Protein AF-A0A524NAQ3-F1 (afdb_monomer)

Foldseek 3Di:
DDPVVVVVVVVVVVVVVCVVVCVVVVVLVVQLVVLVVQLVVLVVQLVVLVVVLVPDDDPVVNVVSVVVNVVSVVSNVVSVVSNVVSVVVVVVVVVVVVVVVVVVVVVVVVVVVVVVVD

Mean predicted aligned error: 13.93 Å

Radius of gyration: 26.69 Å; Cα contacts (8 Å, |Δi|>4): 45; chains: 1; bounding box: 74×28×74 Å

Nearest PDB structures (foldseek):
  3q84-assembly2_G  TM=8.336E-01  e=2.302E+00  Homo sapiens
  4ilo-assembly1_A  TM=6.462E-01  e=2.798E+00  Chlamydia trachomatis L2/434/Bu
  6ixg-assembly1_A  TM=6.812E-01  e=5.365E+00  Homo sapiens
  3na7-assembly1_A  TM=7.444E-01  e=9.030E+00  Helicobacter pylori NCTC 11638

Structure (mmCIF, N/CA/C/O backbone):
data_AF-A0A524NAQ3-F1
#
_entry.id   AF-A0A524NAQ3-F1
#
loop_
_atom_site.group_PDB
_atom_site.id
_atom_site.type_symbol
_atom_site.label_atom_id
_atom_site.label_alt_id
_atom_site.label_comp_id
_atom_site.label_asym_id
_atom_site.label_entity_id
_atom_site.label_seq_id
_atom_site.pdbx_PDB_ins_code
_atom_site.Cartn_x
_atom_site.Cartn_y
_atom_site.Cartn_z
_atom_site.occupancy
_atom_site.B_iso_or_equiv
_atom_site.auth_seq_id
_atom_site.auth_comp_id
_atom_site.auth_asym_id
_atom_site.auth_atom_id
_atom_site.pdbx_PDB_mode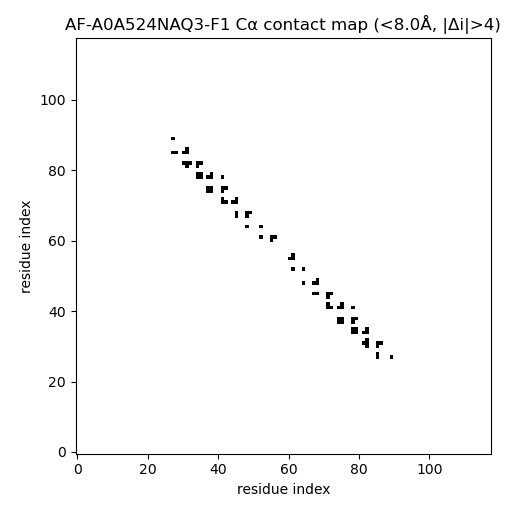l_num
ATOM 1 N N . MET A 1 1 ? -44.362 13.976 18.231 1.00 50.72 1 MET A N 1
ATOM 2 C CA . MET A 1 1 ? -42.949 14.142 17.829 1.00 50.72 1 MET A CA 1
ATOM 3 C C . MET A 1 1 ? -42.574 12.909 17.035 1.00 50.72 1 MET A C 1
ATOM 5 O O . MET A 1 1 ? -42.466 11.839 17.611 1.00 50.72 1 MET A O 1
ATOM 9 N N . THR A 1 2 ? -42.598 13.046 15.716 1.00 48.38 2 THR A N 1
ATOM 10 C CA . THR A 1 2 ? -42.702 11.968 14.724 1.00 48.38 2 THR A CA 1
ATOM 11 C C . THR A 1 2 ? -41.349 11.312 14.423 1.00 48.38 2 THR A C 1
ATOM 13 O O . THR A 1 2 ? -40.309 11.966 14.498 1.00 48.38 2 THR A O 1
ATOM 16 N N . ASP A 1 3 ? -41.381 10.021 14.076 1.00 59.25 3 ASP A N 1
ATOM 17 C CA . ASP A 1 3 ? -40.247 9.160 13.679 1.00 59.25 3 ASP A CA 1
ATOM 18 C C . ASP A 1 3 ? -39.279 9.789 12.659 1.00 59.25 3 ASP A C 1
ATOM 20 O O . ASP A 1 3 ? -38.081 9.508 12.669 1.00 59.25 3 ASP A O 1
ATOM 24 N N . GLU A 1 4 ? -39.786 10.703 11.832 1.00 58.97 4 GLU A N 1
ATOM 25 C CA . GLU A 1 4 ? -39.050 11.465 10.817 1.00 58.97 4 GLU A CA 1
ATOM 26 C C . GLU A 1 4 ? -37.834 12.212 11.399 1.00 58.97 4 GLU A C 1
ATOM 28 O O . GLU A 1 4 ? -36.762 12.229 10.801 1.00 58.97 4 GLU A O 1
ATOM 33 N N . ASN A 1 5 ? -37.941 12.711 12.636 1.00 62.94 5 ASN A N 1
ATOM 34 C CA . ASN A 1 5 ? -36.845 13.412 13.314 1.00 62.94 5 ASN A CA 1
ATOM 35 C C . ASN A 1 5 ? -35.740 12.465 13.810 1.00 62.94 5 ASN A C 1
ATOM 37 O O . ASN A 1 5 ? -34.572 12.840 13.869 1.00 62.94 5 ASN A O 1
ATOM 41 N N . ARG A 1 6 ? -36.089 11.225 14.177 1.00 69.94 6 ARG A N 1
ATOM 42 C CA . ARG A 1 6 ? -35.115 10.257 14.704 1.00 69.94 6 ARG A CA 1
ATOM 43 C C . ARG A 1 6 ? -34.250 9.695 13.591 1.00 69.94 6 ARG A C 1
ATOM 45 O O . ARG A 1 6 ? -33.054 9.539 13.803 1.00 69.94 6 ARG A O 1
ATOM 52 N N . GLY A 1 7 ? -34.838 9.423 12.425 1.00 76.12 7 GLY A N 1
ATOM 53 C CA . GLY A 1 7 ? -34.112 8.946 11.248 1.00 76.12 7 GLY A CA 1
ATOM 54 C C . GLY A 1 7 ? -33.068 9.951 10.759 1.00 76.12 7 GLY A C 1
ATOM 55 O O . GLY A 1 7 ? -31.916 9.578 10.537 1.00 76.12 7 GLY A O 1
ATOM 56 N N . ASP A 1 8 ? -33.429 11.231 10.675 1.00 78.56 8 ASP A N 1
ATOM 57 C CA . ASP A 1 8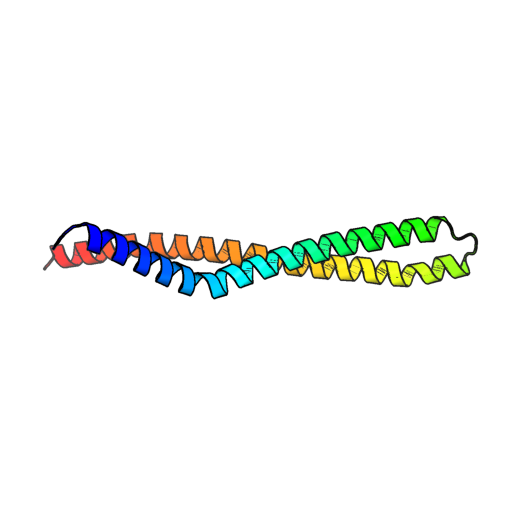 ? -32.499 12.285 10.256 1.00 78.56 8 ASP A CA 1
ATOM 58 C C . ASP A 1 8 ? -31.410 12.567 11.291 1.00 78.56 8 ASP A C 1
ATOM 60 O O . ASP A 1 8 ? -30.246 12.771 10.932 1.00 78.56 8 ASP A O 1
ATOM 64 N N . GLN A 1 9 ? -31.744 12.489 12.579 1.00 75.38 9 GLN A N 1
ATOM 65 C CA . GLN A 1 9 ? -30.766 12.605 13.656 1.00 75.38 9 GLN A CA 1
ATOM 66 C C . GLN A 1 9 ? -29.797 11.412 13.651 1.00 75.38 9 GLN A C 1
ATOM 68 O O . GLN A 1 9 ? -28.588 11.607 13.738 1.00 75.38 9 GLN A O 1
ATOM 73 N N . PHE A 1 10 ? -30.287 10.196 13.383 1.00 74.25 10 PHE A N 1
ATOM 74 C CA . PHE A 1 10 ? -29.444 9.009 13.213 1.00 74.25 10 PHE A CA 1
ATOM 75 C C . PHE A 1 10 ? -28.529 9.105 11.987 1.00 74.25 10 PHE A C 1
ATOM 77 O O . PHE A 1 10 ? -27.358 8.739 12.056 1.00 74.25 10 PHE A O 1
ATOM 84 N N . ARG A 1 11 ? -29.029 9.610 10.852 1.00 78.25 11 ARG A N 1
ATOM 85 C CA . ARG A 1 11 ? -28.210 9.818 9.644 1.00 78.25 11 ARG A CA 1
ATOM 86 C C . ARG A 1 11 ? -27.151 10.893 9.869 1.00 78.25 11 ARG A C 1
ATOM 88 O O . ARG A 1 11 ? -26.033 10.738 9.385 1.00 78.25 11 ARG A O 1
ATOM 95 N N . THR A 1 12 ? -27.482 11.935 10.626 1.00 81.81 12 THR A N 1
ATOM 96 C CA . THR A 1 12 ? -26.549 12.998 11.017 1.00 81.81 12 THR A CA 1
ATOM 97 C C . THR A 1 12 ? -25.473 12.473 11.964 1.00 81.81 12 THR A C 1
ATOM 99 O O . THR A 1 12 ? -24.294 12.737 11.740 1.00 81.81 12 THR A O 1
ATOM 102 N N . ASP A 1 13 ? -25.842 11.659 12.954 1.00 75.25 13 ASP A N 1
ATOM 103 C CA . ASP A 1 13 ? -24.897 11.050 13.893 1.00 75.25 13 ASP A CA 1
ATOM 104 C C . ASP A 1 13 ? -23.991 10.025 13.208 1.00 75.25 13 ASP A C 1
ATOM 106 O O . ASP A 1 13 ? -22.777 10.028 13.429 1.00 75.25 13 ASP A O 1
ATOM 110 N N . ILE A 1 14 ? -24.539 9.200 12.308 1.00 74.88 14 ILE A N 1
ATOM 111 C CA . ILE A 1 14 ? -23.743 8.289 11.479 1.00 74.88 14 ILE A CA 1
ATOM 112 C C . ILE A 1 14 ? -22.796 9.086 10.587 1.00 74.88 14 ILE A C 1
ATOM 114 O O . ILE A 1 14 ? -21.613 8.757 10.541 1.00 74.88 14 ILE A O 1
ATOM 118 N N . ALA A 1 15 ? -23.259 10.151 9.927 1.00 74.25 15 ALA A N 1
ATOM 119 C CA . ALA A 1 15 ? -22.400 11.007 9.114 1.00 74.25 15 ALA A CA 1
ATOM 120 C C . ALA A 1 15 ? -21.297 11.666 9.959 1.00 74.25 15 ALA A C 1
ATOM 122 O O . ALA A 1 15 ? -20.137 11.662 9.551 1.00 74.25 15 ALA A O 1
ATOM 123 N N . ALA A 1 16 ? -21.609 12.150 11.163 1.00 72.62 16 ALA A N 1
ATOM 124 C CA . ALA A 1 16 ? -20.640 12.740 12.083 1.00 72.62 16 ALA A CA 1
ATOM 125 C C . ALA A 1 16 ? -19.588 11.717 12.556 1.00 72.62 16 ALA A C 1
ATOM 127 O O . ALA A 1 16 ? -18.390 12.017 12.565 1.00 72.62 16 ALA A O 1
ATOM 128 N N . LEU A 1 17 ? -20.003 10.486 12.879 1.00 66.25 17 LEU A N 1
ATOM 129 C CA . LEU A 1 17 ? -19.120 9.363 13.227 1.00 66.25 17 LEU A CA 1
ATOM 130 C C . LEU A 1 17 ? -18.251 8.912 12.043 1.00 66.25 17 LEU A C 1
ATOM 132 O O . LEU A 1 17 ? -17.051 8.650 12.211 1.00 66.25 17 LEU A O 1
ATOM 136 N N . GLN A 1 18 ? -18.824 8.861 10.838 1.00 57.38 18 GLN A N 1
ATOM 137 C CA . GLN A 1 18 ? -18.103 8.528 9.612 1.00 57.38 18 GLN A CA 1
ATOM 138 C C . GLN A 1 18 ? -17.058 9.598 9.285 1.00 57.38 18 GLN A C 1
ATOM 140 O O . GLN A 1 18 ? -15.918 9.254 8.978 1.00 57.38 18 GLN A O 1
ATOM 145 N N . VAL A 1 19 ? -17.404 10.882 9.417 1.00 54.44 19 VAL A N 1
ATOM 146 C CA . VAL A 1 19 ? -16.494 12.016 9.196 1.00 54.44 19 VAL A CA 1
ATOM 147 C C . VAL A 1 19 ? -15.329 11.969 10.186 1.00 54.44 19 VAL A C 1
ATOM 149 O O . VAL A 1 19 ? -14.175 12.043 9.755 1.00 54.44 19 VAL A O 1
ATOM 152 N N . LYS A 1 20 ? -15.593 11.722 11.478 1.00 55.88 20 LYS A N 1
ATOM 153 C CA . LYS A 1 20 ? -14.551 11.610 12.518 1.00 55.88 20 LYS A CA 1
ATOM 154 C C . LYS A 1 20 ? -13.601 10.426 12.301 1.00 55.88 20 LYS A C 1
ATOM 156 O O . LYS A 1 20 ? -12.412 10.523 12.596 1.00 55.88 20 LYS A O 1
ATOM 161 N N . THR A 1 21 ? -14.104 9.321 11.754 1.00 54.34 21 THR A N 1
ATOM 162 C CA . THR A 1 21 ? -13.308 8.114 11.462 1.00 54.34 21 THR A CA 1
ATOM 163 C C . THR A 1 21 ? -12.567 8.218 10.123 1.00 54.34 21 THR A C 1
ATOM 165 O O . THR A 1 21 ? -11.480 7.648 9.961 1.00 54.34 21 THR A O 1
ATOM 168 N N . SER A 1 22 ? -13.120 8.975 9.168 1.00 51.75 22 SER A N 1
ATOM 169 C CA . SER A 1 22 ? -12.613 9.059 7.797 1.00 51.75 22 SER A CA 1
ATOM 170 C C . SER A 1 22 ? -11.206 9.641 7.714 1.00 51.75 22 SER A C 1
ATOM 172 O O . SER A 1 22 ? -10.412 9.132 6.934 1.00 51.75 22 SER A O 1
ATOM 174 N N . GLY A 1 23 ? -10.837 10.622 8.546 1.00 53.19 23 GLY A N 1
ATOM 175 C CA . GLY A 1 23 ? -9.544 11.307 8.419 1.00 53.19 23 GLY A CA 1
ATOM 176 C C . GLY A 1 23 ? -8.335 10.369 8.542 1.00 53.19 23 GLY A C 1
ATOM 177 O O . GLY A 1 23 ? -7.429 10.395 7.711 1.00 53.19 23 GLY A O 1
ATOM 178 N N . LYS A 1 24 ? -8.346 9.469 9.535 1.00 55.06 24 LYS A N 1
ATOM 179 C CA . LYS A 1 24 ? -7.237 8.527 9.786 1.00 55.06 24 LYS A CA 1
ATOM 180 C C . LYS A 1 24 ? -7.329 7.261 8.926 1.00 55.06 24 LYS A C 1
ATOM 182 O O . LYS A 1 24 ? -6.319 6.797 8.410 1.00 55.06 24 LYS A O 1
ATOM 187 N N . ALA A 1 25 ? -8.538 6.730 8.722 1.00 55.88 25 ALA A N 1
ATOM 188 C CA . ALA A 1 25 ? -8.754 5.549 7.879 1.00 55.88 25 ALA A CA 1
ATOM 189 C C . ALA A 1 25 ? -8.546 5.837 6.376 1.00 55.88 25 ALA A C 1
ATOM 191 O O . ALA A 1 25 ? -8.110 4.960 5.627 1.00 55.88 25 ALA A O 1
ATOM 192 N N . SER A 1 26 ? -8.832 7.065 5.930 1.00 58.53 26 SER A N 1
ATOM 193 C CA . SER A 1 26 ? -8.572 7.527 4.561 1.00 58.53 26 SER A CA 1
ATOM 194 C C . SER A 1 26 ? -7.078 7.728 4.320 1.00 58.53 26 SER A C 1
ATOM 196 O O . SER A 1 26 ? -6.570 7.275 3.301 1.00 58.53 26 SER A O 1
ATOM 198 N N . SER A 1 27 ? -6.347 8.298 5.287 1.00 61.66 27 SER A N 1
ATOM 199 C CA . SER A 1 27 ? -4.885 8.443 5.208 1.00 61.66 27 SER A CA 1
ATOM 200 C C . SER A 1 27 ? -4.161 7.091 5.104 1.00 61.66 27 SER A C 1
ATOM 202 O O . SER A 1 27 ? -3.254 6.947 4.287 1.00 61.66 27 SER A O 1
ATOM 204 N N . GLU A 1 28 ? -4.605 6.067 5.843 1.00 64.12 28 GLU A N 1
ATOM 205 C CA . GLU A 1 28 ? -4.070 4.699 5.723 1.00 64.12 28 GLU A CA 1
ATOM 206 C C . GLU A 1 28 ? -4.350 4.076 4.342 1.00 64.12 28 GLU A C 1
ATOM 208 O O . GLU A 1 28 ? -3.473 3.438 3.756 1.00 64.12 28 GLU A O 1
ATOM 213 N N . ARG A 1 29 ? -5.556 4.278 3.785 1.00 66.62 29 ARG A N 1
ATOM 214 C CA . ARG A 1 29 ? -5.890 3.846 2.414 1.00 66.62 29 ARG A CA 1
ATOM 215 C C . ARG A 1 29 ? -5.062 4.586 1.366 1.00 66.62 29 ARG A C 1
ATOM 217 O O . ARG A 1 29 ? -4.544 3.943 0.458 1.00 66.62 29 ARG A O 1
ATOM 224 N N . ALA A 1 30 ? -4.929 5.902 1.502 1.00 66.25 30 ALA A N 1
ATOM 225 C CA . ALA A 1 30 ? -4.138 6.737 0.608 1.00 66.25 30 ALA A CA 1
ATOM 226 C C . ALA A 1 30 ? -2.665 6.311 0.623 1.00 66.25 30 ALA A C 1
ATOM 228 O O . ALA A 1 30 ? -2.082 6.127 -0.439 1.00 66.25 30 ALA A O 1
ATOM 229 N N . GLY A 1 31 ? -2.094 6.043 1.803 1.00 68.50 31 GLY A N 1
ATOM 230 C CA . GLY A 1 31 ? -0.733 5.521 1.938 1.00 68.50 31 GLY A CA 1
ATOM 231 C C . GLY A 1 31 ? -0.532 4.178 1.228 1.00 68.50 31 GLY A C 1
ATOM 232 O O . GLY A 1 31 ? 0.440 4.005 0.494 1.00 68.50 31 GLY A O 1
ATOM 233 N N . GLY A 1 32 ? -1.489 3.253 1.365 1.00 71.81 32 GLY A N 1
ATOM 234 C CA . GLY A 1 32 ? -1.459 1.976 0.648 1.00 71.81 32 GLY A CA 1
ATOM 235 C C . GLY A 1 32 ? -1.512 2.131 -0.877 1.00 71.81 32 GLY A C 1
ATOM 236 O O . GLY A 1 32 ? -0.740 1.481 -1.579 1.00 71.81 32 GLY A O 1
ATOM 237 N N . ILE A 1 33 ? -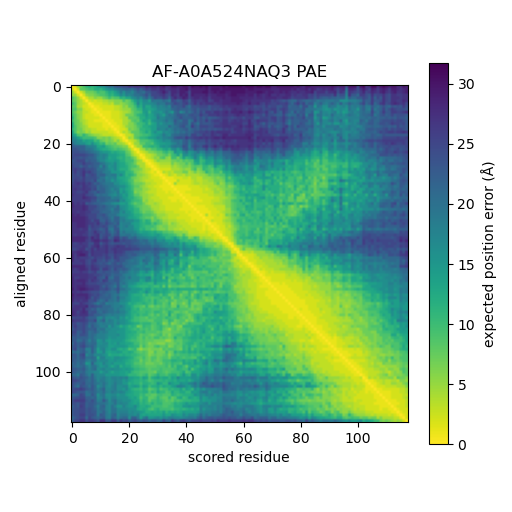2.378 3.014 -1.389 1.00 72.56 33 ILE A N 1
ATOM 238 C CA . ILE A 1 33 ? -2.495 3.303 -2.830 1.00 72.56 33 ILE A CA 1
ATOM 239 C C . ILE A 1 33 ? -1.203 3.930 -3.357 1.00 72.56 33 ILE A C 1
ATOM 241 O O . ILE A 1 33 ? -0.691 3.481 -4.377 1.00 72.56 33 ILE A O 1
ATOM 245 N N . ILE A 1 34 ? -0.642 4.909 -2.641 1.00 72.06 34 ILE A N 1
ATOM 246 C CA . ILE A 1 34 ? 0.638 5.535 -2.999 1.00 72.06 34 ILE A CA 1
ATOM 247 C C . ILE A 1 34 ? 1.747 4.477 -3.061 1.00 72.06 34 ILE A C 1
ATOM 249 O O . ILE A 1 34 ? 2.529 4.482 -4.006 1.00 72.06 34 ILE A O 1
ATOM 253 N N . GLY A 1 35 ? 1.782 3.529 -2.116 1.00 70.88 35 GLY A N 1
ATOM 254 C CA . GLY A 1 35 ? 2.725 2.407 -2.138 1.00 70.88 35 GLY A CA 1
ATOM 255 C C . GLY A 1 35 ? 2.606 1.540 -3.396 1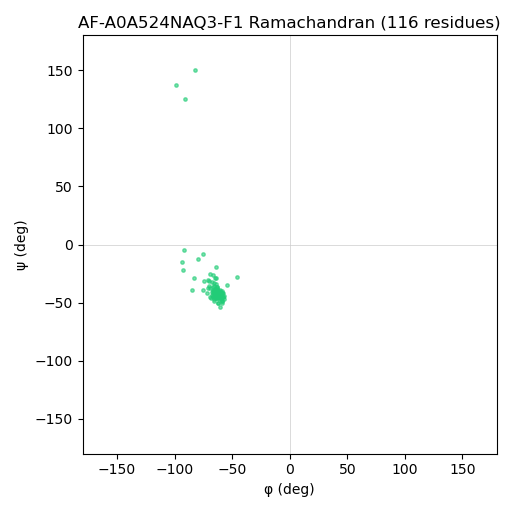.00 70.88 35 GLY A C 1
ATOM 256 O O . GLY A 1 35 ? 3.613 1.297 -4.057 1.00 70.88 35 GLY A O 1
ATOM 257 N N . VAL A 1 36 ? 1.387 1.130 -3.777 1.00 74.94 36 VAL A N 1
ATOM 258 C CA . VAL A 1 36 ? 1.157 0.361 -5.020 1.00 74.94 36 VAL A CA 1
ATOM 259 C C . VAL A 1 36 ? 1.574 1.164 -6.249 1.00 74.94 36 VAL A C 1
ATOM 261 O O . VAL A 1 36 ? 2.276 0.643 -7.111 1.00 74.94 36 VAL A O 1
ATOM 264 N N . VAL A 1 37 ? 1.164 2.433 -6.325 1.00 75.00 37 VAL A N 1
ATOM 265 C CA . VAL A 1 37 ? 1.479 3.318 -7.454 1.00 75.00 37 VAL A CA 1
ATOM 266 C C . VAL A 1 37 ? 2.990 3.469 -7.612 1.00 75.00 37 VAL A C 1
ATOM 268 O O . VAL A 1 37 ? 3.494 3.345 -8.723 1.00 75.00 37 VAL A O 1
ATOM 271 N N . LEU A 1 38 ? 3.724 3.657 -6.514 1.00 73.06 38 LEU A N 1
ATOM 272 C CA . LEU A 1 38 ? 5.182 3.777 -6.532 1.00 73.06 38 LEU A CA 1
ATOM 273 C C . LEU A 1 38 ? 5.862 2.467 -6.963 1.00 73.06 38 LEU A C 1
ATOM 275 O O . LEU A 1 38 ? 6.851 2.495 -7.696 1.00 73.06 38 LEU A O 1
ATOM 279 N N . MET A 1 39 ? 5.298 1.317 -6.583 1.00 70.81 39 MET A N 1
ATOM 280 C CA . MET A 1 39 ? 5.780 -0.002 -6.999 1.00 70.81 39 MET A CA 1
ATOM 281 C C . MET A 1 39 ? 5.600 -0.223 -8.509 1.00 70.8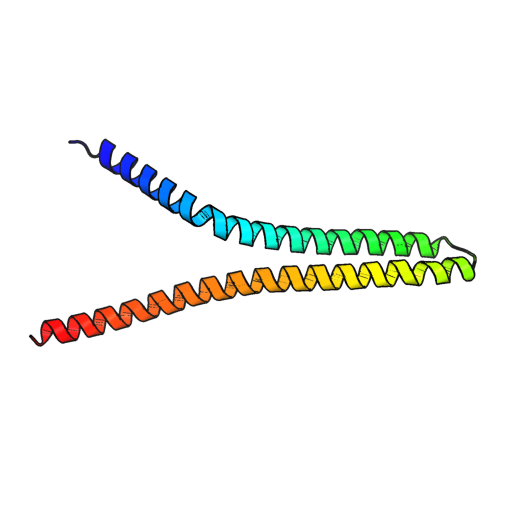1 39 MET A C 1
ATOM 283 O O . MET A 1 39 ? 6.552 -0.581 -9.202 1.00 70.81 39 MET A O 1
ATOM 287 N N . VAL A 1 40 ? 4.405 0.063 -9.036 1.00 76.44 40 VAL A N 1
ATOM 288 C CA . VAL A 1 40 ? 4.100 -0.050 -10.473 1.00 76.44 40 VAL A CA 1
ATOM 289 C C . VAL A 1 40 ? 4.934 0.940 -11.285 1.00 76.44 40 VAL A C 1
ATOM 291 O O . VAL A 1 40 ? 5.524 0.554 -12.292 1.00 76.44 40 VAL A O 1
ATOM 294 N N . ALA A 1 41 ? 5.045 2.190 -10.829 1.00 73.00 41 ALA A N 1
ATOM 295 C CA . ALA A 1 41 ? 5.856 3.209 -11.489 1.00 73.00 41 ALA A CA 1
ATOM 296 C C . ALA A 1 41 ? 7.329 2.785 -11.590 1.00 73.00 41 ALA A C 1
ATOM 298 O O . ALA A 1 41 ? 7.933 2.924 -12.651 1.00 73.00 41 ALA A O 1
ATOM 299 N N . SER A 1 42 ? 7.885 2.194 -10.527 1.00 69.62 42 SER A N 1
ATOM 300 C CA . SER A 1 42 ? 9.272 1.709 -10.525 1.00 69.62 42 SER A CA 1
ATOM 301 C C . SER A 1 42 ? 9.497 0.586 -11.544 1.00 69.62 42 SER A C 1
ATOM 303 O O . SER A 1 42 ? 10.504 0.589 -12.249 1.00 69.62 42 SER A O 1
ATOM 305 N N . ILE A 1 43 ? 8.548 -0.349 -11.673 1.00 75.38 43 ILE A N 1
ATOM 306 C CA . ILE A 1 43 ? 8.624 -1.435 -12.664 1.00 75.38 43 ILE A CA 1
ATOM 307 C C . ILE A 1 43 ? 8.594 -0.869 -14.090 1.00 75.38 43 ILE A C 1
ATOM 309 O O . ILE A 1 43 ? 9.407 -1.269 -14.920 1.00 75.38 43 ILE A O 1
ATOM 313 N N . VAL A 1 44 ? 7.697 0.081 -14.373 1.00 77.00 44 VAL A N 1
ATOM 314 C CA . VAL A 1 44 ? 7.573 0.702 -15.704 1.00 77.00 44 VAL A CA 1
ATOM 315 C C . VAL A 1 44 ? 8.865 1.415 -16.105 1.00 77.00 44 VAL A C 1
ATOM 317 O O . VAL A 1 44 ? 9.346 1.226 -17.222 1.00 77.00 44 VAL A O 1
ATOM 320 N N . VAL A 1 45 ? 9.459 2.187 -15.189 1.00 75.12 45 VAL A N 1
ATOM 321 C CA . VAL A 1 45 ? 10.739 2.868 -15.437 1.00 75.12 45 VAL A CA 1
ATOM 322 C C . VAL A 1 45 ? 11.865 1.851 -15.652 1.00 75.12 45 VAL A C 1
ATOM 324 O O . VAL A 1 45 ? 12.619 1.983 -16.613 1.00 75.12 45 VAL A O 1
ATOM 3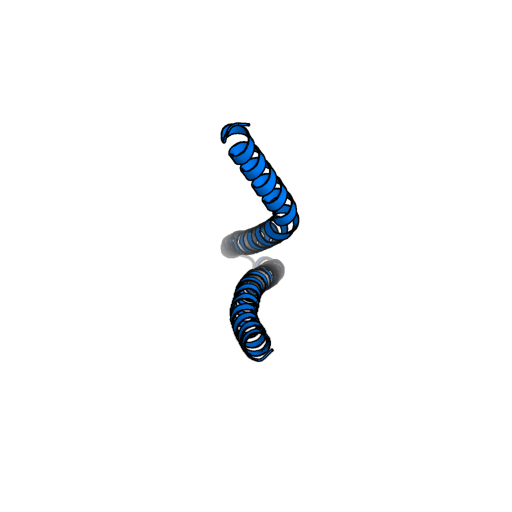27 N N . GLY A 1 46 ? 11.935 0.794 -14.835 1.00 72.19 46 GLY A N 1
ATOM 328 C CA . GLY A 1 46 ? 12.949 -0.255 -14.973 1.00 72.19 46 GLY A CA 1
ATOM 329 C C . GLY A 1 46 ? 12.886 -0.989 -16.317 1.00 72.19 46 GLY A C 1
ATOM 330 O O . GLY A 1 46 ? 13.914 -1.182 -16.967 1.00 72.19 46 GLY A O 1
ATOM 331 N N . VAL A 1 47 ? 11.682 -1.341 -16.780 1.00 73.69 47 VAL A N 1
ATOM 332 C CA . VAL A 1 47 ? 11.482 -1.954 -18.105 1.00 73.69 47 VAL A CA 1
ATOM 333 C C . VAL A 1 47 ? 11.869 -0.981 -19.223 1.00 73.69 47 VAL A C 1
ATOM 335 O O . VAL A 1 47 ? 12.536 -1.383 -20.175 1.00 73.69 47 VAL A O 1
ATOM 338 N N . GLY A 1 48 ? 11.519 0.303 -19.094 1.00 73.44 48 GLY A N 1
ATOM 339 C CA . GLY A 1 48 ? 11.918 1.341 -20.047 1.00 73.44 48 GLY A CA 1
ATOM 340 C C . GLY A 1 48 ? 13.439 1.473 -20.179 1.00 73.44 48 GLY A C 1
ATOM 341 O O . GLY A 1 48 ? 13.962 1.502 -21.294 1.00 73.44 48 GLY A O 1
ATOM 342 N N . SER A 1 49 ? 14.162 1.475 -19.057 1.00 67.50 49 SER A N 1
ATOM 343 C CA . SER A 1 49 ? 15.629 1.495 -19.054 1.00 67.50 49 SER A CA 1
ATOM 344 C C . SER A 1 49 ? 16.243 0.226 -19.653 1.00 67.50 49 SER A C 1
ATOM 346 O O . SER A 1 49 ? 17.221 0.329 -20.389 1.00 67.50 49 SER A O 1
ATOM 348 N N . PHE A 1 50 ? 15.666 -0.956 -19.409 1.00 65.25 50 PHE A N 1
ATOM 349 C CA . PHE A 1 50 ? 16.145 -2.215 -19.997 1.00 65.25 50 PHE A CA 1
ATOM 350 C C . PHE A 1 50 ? 16.032 -2.229 -21.528 1.00 65.25 50 PHE A C 1
ATOM 352 O O . PHE A 1 50 ? 16.976 -2.606 -22.222 1.00 65.25 50 PHE A O 1
ATOM 359 N N . VAL A 1 51 ? 14.903 -1.761 -22.069 1.00 72.38 51 VAL A N 1
ATOM 360 C CA . VAL A 1 51 ? 14.715 -1.628 -23.524 1.00 72.38 51 VAL A CA 1
ATOM 361 C C . VAL A 1 51 ? 15.714 -0.631 -24.118 1.00 72.38 51 VAL A C 1
ATOM 363 O O . VAL A 1 51 ? 16.231 -0.854 -25.210 1.00 72.38 51 VAL A O 1
ATOM 366 N N . ASN A 1 52 ? 16.027 0.446 -23.394 1.00 68.38 52 ASN A N 1
ATOM 367 C CA . ASN A 1 52 ? 17.025 1.422 -23.826 1.00 68.38 52 ASN A CA 1
ATOM 368 C C . ASN A 1 52 ? 18.444 0.818 -23.858 1.00 68.38 52 ASN A C 1
ATOM 370 O O . ASN A 1 52 ? 19.175 1.030 -24.822 1.00 68.38 52 ASN A O 1
ATOM 374 N N . ALA A 1 53 ? 18.790 -0.015 -22.870 1.00 61.31 53 ALA A N 1
ATOM 375 C CA . ALA A 1 53 ? 20.066 -0.735 -22.817 1.00 61.31 53 ALA A CA 1
ATOM 376 C C . ALA A 1 53 ? 20.283 -1.672 -24.003 1.00 61.31 53 ALA A C 1
ATOM 378 O O . ALA A 1 53 ? 21.384 -1.728 -24.547 1.00 61.31 53 ALA A O 1
ATOM 379 N N . GLY A 1 54 ? 19.231 -2.376 -24.428 1.00 65.19 54 GLY A N 1
ATOM 380 C CA . GLY A 1 54 ? 19.299 -3.310 -25.553 1.00 65.19 54 GLY A CA 1
ATOM 381 C C . GLY A 1 54 ? 19.615 -2.651 -26.901 1.00 65.19 54 GLY A C 1
ATOM 382 O O . GLY A 1 54 ? 20.066 -3.336 -27.813 1.00 65.19 54 GLY A O 1
ATOM 383 N N . ASN A 1 55 ? 19.418 -1.335 -27.022 1.00 65.00 55 ASN A N 1
ATOM 384 C CA . ASN A 1 55 ? 19.701 -0.582 -28.245 1.00 65.00 55 ASN A CA 1
ATOM 385 C C . ASN A 1 55 ? 21.117 0.018 -28.286 1.00 65.00 55 ASN A C 1
ATOM 387 O O . ASN A 1 55 ? 21.493 0.603 -29.301 1.00 65.00 55 ASN A O 1
ATOM 391 N N . GLN A 1 56 ? 21.908 -0.107 -27.214 1.00 67.06 56 GLN A N 1
ATOM 392 C CA . GLN A 1 56 ? 23.248 0.481 -27.139 1.00 67.06 56 GLN A CA 1
ATOM 393 C C . GLN A 1 56 ? 24.330 -0.490 -27.627 1.00 67.06 56 GLN A C 1
ATOM 395 O O . GLN A 1 56 ? 24.469 -1.600 -27.111 1.00 67.06 56 GLN A O 1
ATOM 400 N N . THR A 1 57 ? 25.134 -0.055 -28.602 1.00 68.81 57 THR A N 1
ATOM 401 C CA . THR A 1 57 ? 26.171 -0.873 -29.260 1.00 68.81 57 THR A CA 1
ATOM 402 C C . THR A 1 57 ? 27.566 -0.746 -28.639 1.00 68.81 57 THR A C 1
ATOM 404 O O . THR A 1 57 ? 28.423 -1.582 -28.913 1.00 68.81 57 THR A O 1
ATOM 407 N N . ASN A 1 58 ? 27.812 0.270 -27.803 1.00 75.06 58 ASN A N 1
ATOM 408 C CA . ASN A 1 58 ? 29.097 0.487 -27.133 1.00 75.06 58 ASN A CA 1
ATOM 409 C C . ASN A 1 58 ? 29.080 -0.037 -25.690 1.00 75.06 58 ASN A C 1
ATOM 411 O O . ASN A 1 58 ? 28.148 0.212 -24.927 1.00 75.06 58 ASN A O 1
ATOM 415 N N . ALA A 1 59 ? 30.165 -0.701 -25.282 1.00 72.75 59 ALA A N 1
ATOM 416 C CA . ALA A 1 59 ? 30.315 -1.246 -23.929 1.00 72.75 59 ALA A CA 1
ATOM 417 C C . ALA A 1 59 ? 30.404 -0.166 -22.830 1.00 72.75 59 ALA A C 1
ATOM 419 O O . ALA A 1 59 ? 30.058 -0.428 -21.679 1.00 72.75 59 ALA A O 1
ATOM 420 N N . LEU A 1 60 ? 30.862 1.045 -23.174 1.00 74.00 60 LEU A N 1
ATOM 421 C CA . LEU A 1 60 ? 30.935 2.165 -22.232 1.00 74.00 60 LEU A CA 1
ATOM 422 C C . LEU A 1 60 ? 29.532 2.648 -21.846 1.00 74.00 60 LEU A C 1
ATOM 424 O O . LEU A 1 60 ? 29.227 2.762 -20.660 1.00 74.00 60 LEU A O 1
ATOM 428 N N . ASP A 1 61 ? 28.666 2.815 -22.842 1.00 69.88 61 ASP A N 1
ATOM 429 C CA . ASP A 1 61 ? 27.306 3.296 -22.627 1.00 69.88 61 ASP A CA 1
ATOM 430 C C . ASP A 1 61 ? 26.433 2.229 -21.935 1.00 69.88 61 ASP A C 1
ATOM 432 O O . ASP A 1 61 ? 25.571 2.555 -21.122 1.00 69.88 61 ASP A O 1
ATOM 436 N N . GLN A 1 62 ? 26.699 0.933 -22.161 1.00 68.06 62 GLN A N 1
ATOM 437 C CA . GLN A 1 62 ? 26.055 -0.152 -21.402 1.00 68.06 62 GLN A CA 1
ATOM 438 C C . GLN A 1 62 ? 26.416 -0.136 -19.911 1.00 68.06 62 GLN A C 1
ATOM 440 O O . GLN A 1 62 ? 25.545 -0.375 -19.071 1.00 68.06 62 GLN A O 1
ATOM 445 N N . ASN A 1 63 ? 27.672 0.161 -19.562 1.00 74.56 63 ASN A N 1
ATOM 446 C CA . ASN A 1 63 ? 28.089 0.250 -18.161 1.00 74.56 63 ASN A CA 1
ATOM 447 C C . ASN A 1 63 ? 27.444 1.439 -17.438 1.00 74.56 63 ASN A C 1
ATOM 449 O O . ASN A 1 63 ? 27.138 1.334 -16.251 1.00 74.56 63 ASN A O 1
ATOM 453 N N . GLU A 1 64 ? 27.177 2.543 -18.135 1.00 77.19 64 GLU A N 1
ATOM 454 C CA . GLU A 1 64 ? 26.469 3.685 -17.549 1.00 77.19 64 GLU A CA 1
ATOM 455 C C . GLU A 1 64 ? 25.024 3.326 -17.157 1.00 77.19 64 GLU A C 1
ATOM 457 O O . GLU A 1 64 ? 24.507 3.823 -16.154 1.00 77.19 64 GLU A O 1
ATOM 462 N N . LEU A 1 65 ? 24.397 2.367 -17.852 1.00 71.44 65 LEU A N 1
ATOM 463 C CA . LEU A 1 65 ? 23.036 1.910 -17.549 1.00 71.44 65 LEU A CA 1
ATOM 464 C C . LEU A 1 65 ? 22.910 1.002 -16.317 1.00 71.44 65 LEU A C 1
ATOM 466 O O . LEU A 1 65 ? 21.792 0.756 -15.853 1.00 71.44 65 LEU A O 1
ATOM 470 N N . ILE A 1 66 ? 24.017 0.565 -15.716 1.00 76.31 66 ILE A N 1
ATOM 471 C CA . ILE A 1 66 ? 23.978 -0.164 -14.441 1.00 76.31 66 ILE A CA 1
ATOM 472 C C . ILE A 1 66 ? 23.446 0.728 -13.309 1.00 76.31 66 ILE A C 1
ATOM 474 O O . ILE A 1 66 ? 22.655 0.273 -12.479 1.00 76.31 66 ILE A O 1
ATOM 478 N N . ILE A 1 67 ? 23.834 2.006 -13.287 1.00 78.00 67 ILE A N 1
ATOM 479 C CA . ILE A 1 67 ? 23.434 2.967 -12.249 1.00 78.00 67 ILE A CA 1
ATOM 480 C C . ILE A 1 67 ? 21.904 3.159 -12.206 1.00 78.00 67 ILE A C 1
ATOM 482 O O . ILE A 1 67 ? 21.319 2.940 -11.140 1.00 78.00 67 ILE A O 1
ATOM 486 N N . PRO A 1 68 ? 21.207 3.498 -13.314 1.00 73.56 68 PRO A N 1
ATOM 487 C CA . PRO A 1 68 ? 19.749 3.606 -13.303 1.00 73.56 68 PRO A CA 1
ATOM 488 C C . PRO A 1 68 ? 19.065 2.264 -13.008 1.00 73.56 68 PRO A C 1
ATOM 490 O O . PRO A 1 68 ? 18.005 2.257 -12.381 1.00 73.56 68 PRO A O 1
ATOM 493 N N . GLY A 1 69 ? 19.683 1.131 -13.364 1.00 73.12 69 GLY A N 1
ATOM 494 C CA . GLY A 1 69 ? 19.212 -0.198 -12.971 1.00 73.12 69 GLY A CA 1
ATOM 495 C C . GLY A 1 69 ? 19.137 -0.369 -11.449 1.00 73.12 69 GLY A C 1
ATOM 496 O O . GLY A 1 69 ? 18.083 -0.720 -10.914 1.00 73.12 69 GLY A O 1
ATOM 497 N N . PHE A 1 70 ? 20.213 -0.041 -10.727 1.00 79.00 70 PHE A N 1
ATOM 498 C CA . PHE A 1 70 ? 20.230 -0.083 -9.258 1.00 79.00 70 PHE A CA 1
ATOM 499 C C . PHE A 1 70 ? 19.240 0.896 -8.618 1.00 79.00 70 PHE A C 1
ATOM 501 O O . PHE A 1 70 ? 18.592 0.554 -7.623 1.00 79.00 70 PHE A O 1
ATOM 508 N N . VAL A 1 71 ? 19.081 2.092 -9.188 1.00 77.88 71 VAL A N 1
ATOM 509 C CA . VAL A 1 71 ? 18.091 3.077 -8.721 1.00 77.88 71 VAL A CA 1
ATOM 510 C C . VAL A 1 71 ? 16.666 2.537 -8.875 1.00 77.88 71 VAL A C 1
ATOM 512 O O . VAL A 1 71 ? 15.865 2.650 -7.949 1.00 77.88 71 VAL A O 1
ATOM 515 N N . CYS A 1 72 ? 16.350 1.876 -9.990 1.00 74.12 72 CYS A N 1
ATOM 516 C CA . CYS A 1 72 ? 15.032 1.270 -10.190 1.00 74.12 72 CYS A CA 1
ATOM 517 C C . CYS A 1 72 ? 14.763 0.133 -9.196 1.00 74.12 72 CYS A C 1
ATOM 519 O O . CYS A 1 72 ? 13.678 0.061 -8.618 1.00 74.12 72 CYS A O 1
ATOM 521 N N . VAL A 1 73 ? 15.751 -0.736 -8.955 1.00 78.75 73 VAL A N 1
ATOM 522 C CA . VAL A 1 73 ? 15.618 -1.845 -7.994 1.00 78.75 73 VAL A CA 1
ATOM 523 C C . VAL A 1 73 ? 15.422 -1.321 -6.572 1.00 78.75 73 VAL A C 1
ATOM 525 O O . VAL A 1 73 ? 14.525 -1.771 -5.862 1.00 78.75 73 VAL A O 1
ATOM 528 N N . SER A 1 74 ? 16.222 -0.341 -6.153 1.00 76.12 74 SER A N 1
ATOM 529 C CA . SER A 1 74 ? 16.094 0.262 -4.823 1.00 76.12 74 SER A CA 1
ATOM 530 C C . SER A 1 74 ? 14.758 0.995 -4.646 1.00 76.12 74 SER A C 1
ATOM 532 O O . SER A 1 74 ? 14.101 0.808 -3.620 1.00 76.12 74 SER A O 1
ATOM 534 N N . ALA A 1 75 ? 14.286 1.727 -5.659 1.00 75.19 75 ALA A N 1
ATOM 535 C CA . ALA A 1 75 ? 12.953 2.333 -5.655 1.00 75.19 75 ALA A CA 1
ATOM 536 C C . ALA A 1 75 ? 11.831 1.282 -5.542 1.00 75.19 75 ALA A C 1
ATOM 538 O O . ALA A 1 75 ? 10.897 1.458 -4.753 1.00 75.19 75 ALA A O 1
ATOM 539 N N . ALA A 1 76 ? 11.952 0.150 -6.244 1.00 77.94 76 ALA A N 1
ATOM 540 C CA . ALA A 1 76 ? 10.994 -0.950 -6.151 1.00 77.94 76 ALA A CA 1
ATOM 541 C C . ALA A 1 76 ? 10.956 -1.575 -4.745 1.00 77.94 76 ALA A C 1
ATOM 543 O O . ALA A 1 76 ? 9.870 -1.832 -4.222 1.00 77.94 76 ALA A O 1
ATOM 544 N N . ILE A 1 77 ? 12.115 -1.767 -4.100 1.00 81.62 77 ILE A N 1
ATOM 545 C CA . ILE A 1 77 ? 12.206 -2.275 -2.719 1.00 81.62 77 ILE A CA 1
ATOM 546 C C . ILE A 1 77 ? 11.540 -1.303 -1.739 1.00 81.62 77 ILE A C 1
ATOM 548 O O . ILE A 1 77 ? 10.780 -1.731 -0.869 1.00 81.62 77 ILE A O 1
ATOM 552 N N . ILE A 1 78 ? 11.780 0.003 -1.890 1.00 78.44 78 ILE A N 1
ATOM 553 C CA . ILE A 1 78 ? 11.148 1.030 -1.051 1.00 78.44 78 ILE A CA 1
ATOM 554 C C . ILE A 1 78 ? 9.624 1.001 -1.235 1.00 78.44 78 ILE A C 1
ATOM 556 O O . ILE A 1 78 ? 8.892 0.982 -0.243 1.00 78.44 78 ILE A O 1
ATOM 560 N N . GLY A 1 79 ? 9.137 0.921 -2.478 1.00 72.69 79 GLY A N 1
ATOM 561 C CA . GLY A 1 79 ? 7.709 0.774 -2.777 1.00 72.69 79 GLY A CA 1
ATOM 562 C C . GLY A 1 79 ? 7.095 -0.475 -2.137 1.00 72.69 79 GLY A C 1
ATOM 563 O O . GLY A 1 79 ? 6.054 -0.384 -1.480 1.00 72.69 79 GLY A O 1
ATOM 564 N N . ALA A 1 80 ? 7.782 -1.618 -2.240 1.00 75.31 80 ALA A N 1
ATOM 565 C CA . ALA A 1 80 ? 7.372 -2.877 -1.621 1.00 75.31 80 ALA A CA 1
ATOM 566 C C . ALA A 1 80 ? 7.275 -2.764 -0.093 1.00 75.31 80 ALA A C 1
ATOM 568 O O . ALA A 1 80 ? 6.275 -3.169 0.501 1.00 75.31 80 ALA A O 1
ATOM 569 N N . ALA A 1 81 ? 8.290 -2.178 0.546 1.00 75.75 81 ALA A N 1
ATOM 570 C CA . ALA A 1 81 ? 8.330 -1.989 1.992 1.00 75.75 81 ALA A CA 1
ATOM 571 C C . ALA A 1 81 ? 7.203 -1.065 2.474 1.00 75.75 81 ALA A C 1
ATOM 573 O O . ALA A 1 81 ? 6.564 -1.338 3.495 1.00 75.75 81 ALA A O 1
ATOM 574 N N . MET A 1 82 ? 6.916 0.004 1.725 1.00 76.44 82 MET A N 1
ATOM 575 C CA . MET A 1 82 ? 5.830 0.928 2.044 1.00 76.44 82 MET A CA 1
ATOM 576 C C . MET A 1 82 ? 4.469 0.236 1.932 1.00 76.44 82 MET A C 1
ATOM 578 O O . MET A 1 82 ? 3.661 0.315 2.859 1.00 76.44 82 MET A O 1
ATOM 582 N N . TRP A 1 83 ? 4.237 -0.507 0.847 1.00 74.56 83 TRP A N 1
ATOM 583 C CA . TRP A 1 83 ? 3.018 -1.295 0.673 1.00 74.56 83 TRP A CA 1
ATOM 584 C C . TRP A 1 83 ? 2.840 -2.328 1.790 1.00 74.56 83 TRP A C 1
ATOM 586 O O . TRP A 1 83 ? 1.785 -2.381 2.430 1.00 74.56 83 TRP A O 1
ATOM 596 N N . LEU A 1 84 ? 3.890 -3.097 2.088 1.00 77.31 84 LEU A N 1
ATOM 597 C CA . LEU A 1 84 ? 3.876 -4.100 3.147 1.00 77.31 84 LEU A CA 1
ATOM 598 C C . LEU A 1 84 ? 3.535 -3.470 4.503 1.00 77.31 84 LEU A C 1
ATOM 600 O O . LEU A 1 84 ? 2.660 -3.965 5.207 1.00 77.31 84 LEU A O 1
ATOM 604 N N . ARG A 1 85 ? 4.143 -2.328 4.844 1.00 77.12 85 ARG A N 1
ATOM 605 C CA . ARG A 1 85 ? 3.835 -1.599 6.082 1.00 77.12 85 ARG A CA 1
ATOM 606 C C . ARG A 1 85 ? 2.351 -1.233 6.178 1.00 77.12 85 ARG A C 1
ATOM 608 O O . ARG A 1 85 ? 1.740 -1.450 7.223 1.00 77.12 85 ARG A O 1
ATOM 615 N N . TYR A 1 86 ? 1.758 -0.693 5.113 1.00 75.19 86 TYR A N 1
ATOM 616 C CA . TYR A 1 86 ? 0.350 -0.280 5.135 1.00 75.19 86 TYR A CA 1
ATOM 617 C C . TYR A 1 86 ? -0.622 -1.462 5.175 1.00 75.19 86 TYR A C 1
ATOM 619 O O . TYR A 1 86 ? -1.634 -1.389 5.876 1.00 75.19 86 TYR A O 1
ATOM 627 N N . THR A 1 87 ? -0.325 -2.559 4.471 1.00 74.75 87 THR A N 1
ATOM 628 C CA . THR A 1 87 ? -1.147 -3.780 4.548 1.00 74.75 87 THR A CA 1
ATOM 629 C C . THR A 1 87 ? -1.124 -4.379 5.954 1.00 74.75 87 THR A C 1
ATOM 631 O O . THR A 1 87 ? -2.183 -4.725 6.485 1.00 74.75 87 THR A O 1
ATOM 634 N N . LEU A 1 88 ? 0.048 -4.405 6.597 1.00 82.88 88 LEU A N 1
ATOM 635 C CA . LEU A 1 88 ? 0.225 -4.959 7.936 1.00 82.88 88 LEU A CA 1
ATOM 636 C C . LEU A 1 88 ? -0.536 -4.166 9.004 1.00 82.88 88 LEU A C 1
ATOM 638 O O . LEU A 1 88 ? -1.233 -4.759 9.823 1.00 82.88 88 LEU A O 1
ATOM 642 N N . VAL A 1 89 ? -0.483 -2.829 8.961 1.00 80.56 89 VAL A N 1
ATOM 643 C CA . VAL A 1 89 ? -1.253 -1.964 9.878 1.00 80.56 89 VAL A CA 1
ATOM 644 C C . VAL A 1 89 ? -2.753 -2.229 9.752 1.00 80.56 89 VAL A C 1
ATOM 646 O O . VAL A 1 89 ? -3.459 -2.331 10.755 1.00 80.56 89 VAL A O 1
ATOM 649 N N . ARG A 1 90 ? -3.245 -2.394 8.522 1.00 74.56 90 ARG A N 1
ATOM 650 C CA . ARG A 1 90 ? -4.656 -2.694 8.257 1.00 74.56 90 ARG A CA 1
ATOM 651 C C . ARG A 1 90 ? -5.071 -4.043 8.840 1.00 74.56 90 ARG A C 1
ATOM 653 O O . ARG A 1 90 ? -6.129 -4.135 9.460 1.00 74.56 90 ARG A O 1
ATOM 660 N N . PHE A 1 91 ? -4.224 -5.057 8.669 1.00 79.69 91 PHE A N 1
ATOM 661 C CA . PHE A 1 91 ? -4.433 -6.383 9.242 1.00 79.69 91 PHE A CA 1
ATOM 662 C C . PHE A 1 91 ? -4.457 -6.334 10.773 1.00 79.69 91 PHE A C 1
ATOM 664 O O . PHE A 1 91 ? -5.413 -6.793 11.393 1.00 79.69 91 PHE A O 1
ATOM 671 N N . TRP A 1 92 ? -3.457 -5.696 11.383 1.00 84.25 92 TRP A N 1
ATOM 672 C CA . TRP A 1 92 ? -3.354 -5.547 12.836 1.00 84.25 92 TRP A CA 1
ATOM 673 C C . TRP A 1 92 ? -4.553 -4.825 13.429 1.00 84.25 92 TRP A C 1
ATOM 675 O O . TRP A 1 92 ? -5.060 -5.205 14.478 1.00 84.25 92 TRP A O 1
ATOM 685 N N . ARG A 1 93 ? -5.036 -3.789 12.749 1.00 78.75 93 ARG A N 1
ATOM 686 C CA . ARG A 1 93 ? -6.185 -3.017 13.204 1.00 78.75 93 ARG A CA 1
ATOM 687 C C . ARG A 1 93 ? -7.464 -3.848 13.189 1.00 78.75 93 ARG A C 1
ATOM 689 O O . ARG A 1 93 ? -8.196 -3.834 14.172 1.00 78.75 93 ARG A O 1
ATOM 696 N N . PHE A 1 94 ? -7.708 -4.604 12.119 1.00 85.31 94 PHE A N 1
ATOM 697 C CA . PHE A 1 94 ? -8.820 -5.556 12.080 1.00 85.31 94 PHE A CA 1
ATOM 698 C C . PHE A 1 94 ? -8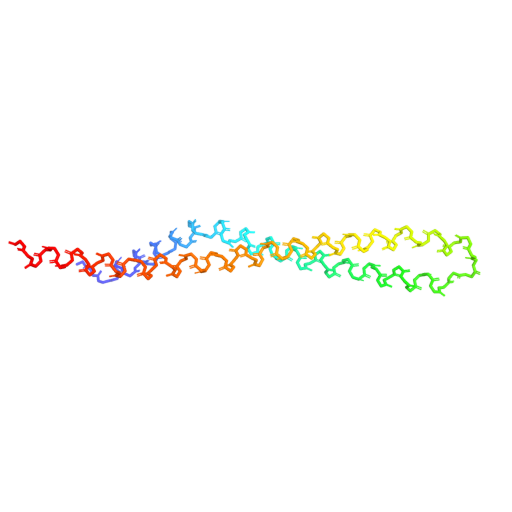.722 -6.573 13.222 1.00 85.31 94 PHE A C 1
ATOM 700 O O . PHE A 1 94 ? -9.702 -6.832 13.919 1.00 85.31 94 PHE A O 1
ATOM 707 N N . TRP A 1 95 ? -7.517 -7.088 13.451 1.00 86.94 95 TRP A N 1
ATOM 708 C CA . TRP A 1 95 ? -7.259 -8.072 14.490 1.00 86.94 95 TRP A CA 1
ATOM 709 C C . TRP A 1 95 ? -7.483 -7.511 15.903 1.00 86.94 95 TRP A C 1
ATOM 711 O O . TRP A 1 95 ? -8.142 -8.149 16.718 1.00 86.94 95 TRP A O 1
ATOM 721 N N . MET A 1 96 ? -7.039 -6.281 16.174 1.00 86.12 96 MET A N 1
ATOM 722 C CA . MET A 1 96 ? -7.293 -5.599 17.447 1.00 86.12 96 MET A CA 1
ATOM 723 C C . MET A 1 96 ? -8.780 -5.334 17.682 1.00 86.12 96 M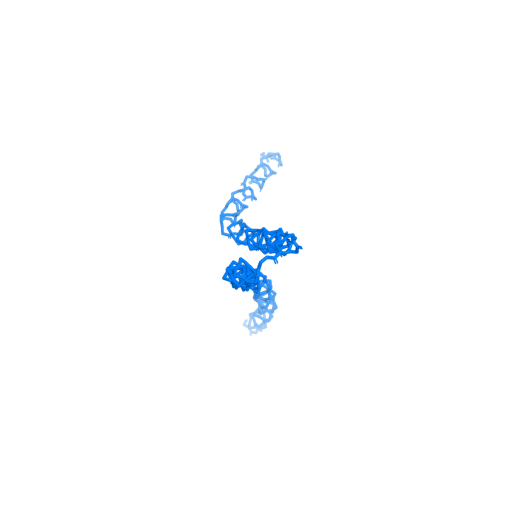ET A C 1
ATOM 725 O O . MET A 1 96 ? -9.254 -5.547 18.794 1.00 86.12 96 MET A O 1
ATOM 729 N N . LEU A 1 97 ? -9.529 -4.904 16.658 1.00 89.62 97 LEU A N 1
ATOM 730 C CA . LEU A 1 97 ? -10.979 -4.723 16.795 1.00 89.62 97 LEU A CA 1
ATOM 731 C C . LEU A 1 97 ? -11.665 -6.040 17.156 1.00 89.62 97 LEU A C 1
ATOM 733 O O . LEU A 1 97 ? -12.523 -6.061 18.033 1.00 89.62 97 LEU A O 1
ATOM 737 N N . ARG A 1 98 ? -11.261 -7.134 16.504 1.00 86.19 98 ARG A N 1
ATOM 738 C CA . ARG A 1 98 ? -11.784 -8.466 16.800 1.00 86.19 98 ARG A CA 1
ATOM 739 C C . ARG A 1 98 ? -11.467 -8.889 18.237 1.00 86.19 98 ARG A C 1
ATOM 741 O O . ARG A 1 98 ? -12.376 -9.280 18.958 1.00 86.19 98 ARG A O 1
ATOM 748 N N . SER A 1 99 ? -10.208 -8.767 18.653 1.00 85.88 99 SER A N 1
ATOM 749 C CA . SER A 1 99 ? -9.757 -9.176 19.988 1.00 85.88 99 SER A CA 1
ATOM 750 C C . SER A 1 99 ? -10.434 -8.375 21.109 1.00 85.88 99 SER A C 1
ATOM 752 O O . SER A 1 99 ? -10.823 -8.944 22.126 1.00 85.88 99 SER A O 1
ATOM 754 N N . LEU A 1 100 ? -10.655 -7.070 20.909 1.00 88.50 100 LEU A N 1
ATOM 755 C CA . LEU A 1 100 ? -11.413 -6.234 21.847 1.00 88.50 100 LEU A CA 1
ATOM 756 C C . LEU A 1 100 ? -12.878 -6.663 21.966 1.00 88.50 100 LEU A C 1
ATOM 758 O O . LEU A 1 100 ? -13.419 -6.670 23.068 1.00 88.50 100 LEU A O 1
ATOM 762 N N . TYR A 1 101 ? -13.513 -7.011 20.846 1.00 86.94 101 TYR A N 1
ATOM 763 C CA .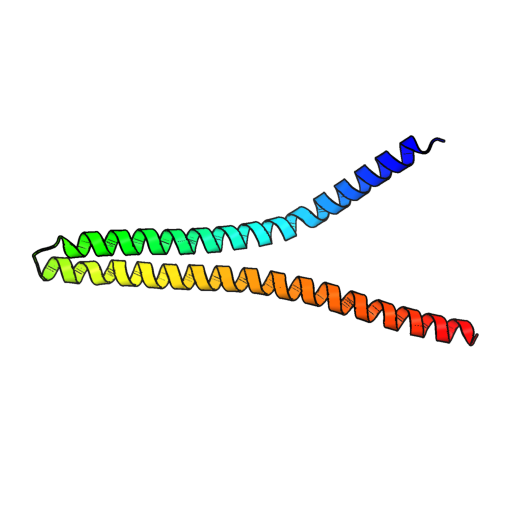 TYR A 1 101 ? -14.912 -7.438 20.835 1.00 86.94 101 TYR A CA 1
ATOM 764 C C . TYR A 1 101 ? -15.096 -8.770 21.571 1.00 86.94 101 TYR A C 1
ATOM 766 O O . TYR A 1 101 ? -15.983 -8.902 22.409 1.00 86.94 101 TYR A O 1
ATOM 774 N N . GLU A 1 102 ? -14.205 -9.731 21.315 1.00 88.12 102 GLU A N 1
ATOM 775 C CA . GLU A 1 102 ? -14.170 -11.010 22.031 1.00 88.12 102 GLU A CA 1
ATOM 776 C C . GLU A 1 102 ? -13.933 -10.789 23.538 1.00 88.12 102 GLU A C 1
ATOM 778 O O . GLU A 1 102 ? -14.633 -11.369 24.367 1.00 88.12 102 GLU A O 1
ATOM 783 N N . GLY A 1 103 ? -13.038 -9.868 23.915 1.00 86.00 103 GLY A N 1
ATOM 784 C CA . GLY A 1 103 ? -12.791 -9.521 25.319 1.00 86.00 103 GLY A CA 1
ATOM 785 C C . GLY A 1 103 ? -13.993 -8.897 26.045 1.00 86.00 103 GLY A C 1
ATOM 786 O O . GLY A 1 103 ? -14.244 -9.238 27.199 1.00 86.00 103 GLY A O 1
ATOM 787 N N . GLN A 1 104 ? -14.763 -8.020 25.388 1.00 87.69 104 GLN A N 1
ATOM 788 C CA . GLN A 1 104 ? -15.950 -7.397 25.997 1.00 87.69 104 GLN A CA 1
ATOM 789 C C . GLN A 1 104 ? -17.029 -8.419 26.358 1.00 87.69 104 GLN A C 1
ATOM 791 O O . GLN A 1 104 ? -17.609 -8.322 27.433 1.00 87.69 104 GLN A O 1
ATOM 796 N N . THR A 1 105 ? -17.251 -9.431 25.514 1.00 84.69 105 THR A N 1
ATOM 797 C CA . THR A 1 105 ? -18.246 -10.476 25.810 1.00 84.69 105 THR A CA 1
ATOM 798 C C . THR A 1 105 ? -17.919 -11.246 27.090 1.00 84.69 105 THR A C 1
ATOM 800 O O . THR A 1 105 ? -18.803 -11.499 27.903 1.00 84.69 105 THR A O 1
ATOM 803 N N . HIS A 1 106 ? -16.636 -11.531 27.324 1.00 85.31 106 HIS A N 1
ATOM 804 C CA . HIS A 1 106 ? -16.178 -12.205 28.537 1.00 85.31 106 HIS A CA 1
ATOM 805 C C . HIS A 1 106 ? -16.327 -11.318 29.784 1.00 85.31 106 HIS A C 1
ATOM 807 O O . HIS A 1 106 ? -16.688 -11.798 30.857 1.00 85.31 106 HIS A O 1
ATOM 813 N N . LEU A 1 107 ? -16.078 -10.011 29.646 1.00 88.00 107 LEU A N 1
ATOM 814 C CA . LEU A 1 107 ? -16.279 -9.047 30.731 1.00 88.00 107 LEU A CA 1
ATOM 815 C C . LEU A 1 107 ? -17.761 -8.901 31.096 1.00 88.00 107 LEU A C 1
ATOM 817 O O . LEU A 1 107 ? -18.082 -8.881 32.283 1.00 88.00 107 LEU A O 1
ATOM 821 N N . ASP A 1 108 ? -18.658 -8.857 30.110 1.00 91.00 108 ASP A N 1
ATOM 822 C CA . ASP A 1 108 ? -20.105 -8.783 30.340 1.00 91.00 108 ASP A CA 1
ATOM 823 C C . ASP A 1 108 ? -20.633 -10.025 31.070 1.00 91.00 108 ASP A C 1
ATOM 825 O O . ASP A 1 108 ? -21.448 -9.903 31.987 1.00 91.00 108 ASP A O 1
ATOM 829 N N . GLU A 1 109 ? -20.140 -11.218 30.723 1.00 90.50 109 GLU A N 1
ATOM 830 C CA . GLU A 1 109 ? -20.482 -12.457 31.430 1.00 90.50 109 GLU A CA 1
ATOM 831 C C . GLU A 1 109 ? -20.029 -12.429 32.895 1.00 90.50 109 GLU A C 1
ATOM 833 O O . GLU A 1 109 ? -20.812 -12.758 33.789 1.00 90.50 109 GLU A O 1
ATOM 838 N N . VAL A 1 110 ? -18.798 -11.979 33.165 1.00 90.94 110 VAL A N 1
ATOM 839 C CA . VAL A 1 110 ? -18.268 -11.859 34.533 1.00 90.94 110 VAL A CA 1
ATOM 840 C C . VAL A 1 110 ? -19.048 -10.820 35.344 1.00 90.94 110 VAL A C 1
ATOM 842 O O . VAL A 1 110 ? -19.428 -11.094 36.482 1.00 90.94 110 VAL A O 1
ATOM 845 N N . VAL A 1 111 ? -19.337 -9.648 34.770 1.00 94.19 111 VAL A N 1
ATOM 846 C CA . VAL A 1 111 ? -20.131 -8.598 35.432 1.00 94.19 111 VAL A CA 1
ATOM 847 C C . VAL A 1 111 ? -21.540 -9.096 35.743 1.00 94.19 111 VAL A C 1
ATOM 849 O O . VAL A 1 111 ? -22.050 -8.858 36.839 1.00 94.19 111 VAL A O 1
ATOM 852 N N . LYS A 1 112 ? -22.163 -9.827 34.812 1.00 93.56 112 LYS A N 1
ATOM 853 C CA . LYS A 1 112 ? -23.480 -10.431 35.020 1.00 93.56 112 LYS A CA 1
ATOM 854 C C . LYS A 1 112 ? -23.452 -11.467 36.144 1.00 93.56 112 LYS A C 1
ATOM 856 O O . LYS A 1 112 ? -24.332 -11.437 36.994 1.00 93.56 112 LYS A O 1
ATOM 861 N N . ALA A 1 113 ? -22.434 -12.325 36.190 1.00 93.06 113 ALA A N 1
ATOM 862 C CA . ALA A 1 113 ? -22.282 -13.335 37.236 1.00 93.06 113 ALA A CA 1
ATOM 863 C C . ALA A 1 113 ? -22.045 -12.736 38.634 1.00 93.06 113 ALA A C 1
ATOM 865 O O . ALA A 1 113 ? -22.495 -13.309 39.623 1.00 93.06 113 ALA A O 1
ATOM 866 N N . ILE A 1 114 ? -21.352 -11.595 38.730 1.00 94.81 114 ILE A N 1
ATOM 867 C CA . ILE A 1 114 ? -21.188 -10.859 39.994 1.00 94.81 114 ILE A CA 1
ATOM 868 C C . ILE A 1 114 ? -22.523 -10.247 40.424 1.00 94.81 114 ILE A C 1
ATOM 870 O O . ILE A 1 114 ? -22.921 -10.388 41.572 1.00 94.81 114 ILE A O 1
ATOM 874 N N . ARG A 1 115 ? -23.248 -9.624 39.493 1.00 94.06 115 ARG A N 1
ATOM 875 C CA . ARG A 1 115 ? -24.532 -8.977 39.779 1.00 94.06 115 ARG A CA 1
ATOM 876 C C . ARG A 1 115 ? -25.667 -9.946 40.121 1.00 94.06 115 ARG A C 1
ATOM 878 O O . ARG A 1 115 ? -26.599 -9.531 40.784 1.00 94.06 115 ARG A O 1
ATOM 885 N N . ASP A 1 116 ? -25.601 -11.195 39.667 1.00 91.94 116 ASP A N 1
ATOM 886 C CA . ASP A 1 116 ? -26.550 -12.257 40.052 1.00 91.94 116 ASP A CA 1
ATOM 887 C C . ASP A 1 116 ? -26.236 -12.861 41.437 1.00 91.94 116 ASP A C 1
ATOM 889 O O . ASP A 1 116 ? -27.026 -13.642 41.967 1.00 91.94 116 ASP A O 1
ATOM 893 N N . ARG A 1 117 ? -25.055 -12.562 41.999 1.00 82.06 117 ARG A N 1
ATOM 894 C CA . ARG A 1 117 ? -24.617 -13.040 43.319 1.00 82.06 117 ARG A CA 1
ATOM 895 C C . ARG A 1 117 ? -24.939 -12.076 44.464 1.00 82.06 117 ARG A C 1
ATOM 897 O O . ARG A 1 117 ? -24.978 -12.552 45.599 1.00 82.06 117 ARG A O 1
ATOM 904 N N . ASP A 1 118 ? -25.131 -10.791 44.166 1.00 62.69 118 ASP A N 1
ATOM 905 C CA . ASP A 1 118 ? -25.580 -9.744 45.101 1.00 62.69 118 ASP A CA 1
ATOM 906 C C . ASP A 1 118 ? -27.108 -9.576 45.045 1.00 62.69 118 ASP A C 1
ATOM 908 O O . ASP A 1 118 ? -27.723 -9.396 46.123 1.00 62.69 118 ASP A O 1
#

Secondary structure (DSSP, 8-state):
--THHHHHHHHHHHHHHHHHHHHHHHHHHHHHHHHHHHHHHHHHHHHHHHHHHHT--SHHHHHHTHHHHHHHHHHHHHHHHHHHHHHHHHHHHHHHHHHHHHHHHHHHHHHHHHHTT-

Solvent-accessible surface area (backbone atoms only — not comparable to full-atom values): 6305 Å² total; per-residue (Å²): 139,62,71,71,59,55,55,54,51,49,53,49,50,50,49,52,52,48,57,71,50,39,66,62,58,47,50,50,50,50,50,31,50,52,15,50,52,44,29,54,52,24,50,54,51,42,52,53,52,51,59,54,50,74,72,55,89,49,74,67,66,48,58,60,51,51,57,61,49,53,52,26,51,52,45,29,51,52,16,49,53,46,28,51,52,38,54,49,53,55,51,52,50,56,50,51,56,51,54,52,54,58,51,49,57,55,49,52,52,52,53,49,57,52,62,76,72,110

Sequence (118 aa):
MTDENRGDQFRTDIAALQVKTSGKASSERAGGIIGVVLMVASIVVGVGSFVNAGNQTNALDQNELIIPGFVCVSAAIIGAAMWLRYTLVRFWRFWMLRSLYEGQTHLDEVVKAIRDRD

pLDDT: mean 74.46, std 10.26, range [48.38, 94.81]